Protein AF-A0A2V5MMT1-F1 (afdb_monomer_lite)

Radius of gyration: 30.44 Å; chains: 1; bounding box: 104×68×29 Å

pLDDT: mean 80.23, std 19.88, range [38.94, 98.44]

Foldseek 3Di:
DDDDDDDDDDDDDDDPDDPDDPDPPDPPDPLPPPDPAAWWWQPDDPADIKIWGQHPVQFTAIDPDPNQQPGKGWDADSVQQKIKIARPSDALVLCVLCVVPVVQQWDDDSVRRIIIHNPPDQWDADSNTITGGDDD

Structure (mmCIF, N/CA/C/O backbone):
data_AF-A0A2V5MMT1-F1
#
_entry.id   AF-A0A2V5MMT1-F1
#
loop_
_atom_site.group_PDB
_atom_site.id
_atom_site.type_symbol
_atom_site.label_atom_id
_atom_site.label_alt_id
_atom_site.label_comp_id
_atom_site.label_asym_id
_atom_site.label_entity_id
_atom_site.label_seq_id
_atom_site.pdbx_PDB_ins_code
_atom_site.Cartn_x
_atom_site.Cartn_y
_atom_site.Cartn_z
_atom_site.occupancy
_atom_site.B_iso_or_equiv
_atom_site.auth_seq_id
_atom_site.auth_comp_id
_atom_site.auth_asym_id
_atom_site.auth_atom_id
_atom_site.pdbx_PDB_model_num
ATOM 1 N N . MET A 1 1 ? -91.059 -52.643 3.596 1.00 48.03 1 MET A N 1
ATOM 2 C CA . MET A 1 1 ? -89.882 -53.536 3.509 1.00 48.03 1 MET A CA 1
ATOM 3 C C . MET A 1 1 ? -88.964 -53.052 2.404 1.00 48.03 1 MET A C 1
ATOM 5 O O . MET A 1 1 ? -89.385 -53.064 1.256 1.00 48.03 1 MET A O 1
ATOM 9 N N . LYS A 1 2 ? -87.753 -52.622 2.765 1.00 38.94 2 LYS A N 1
ATOM 10 C CA . LYS A 1 2 ? -86.469 -52.980 2.135 1.00 38.94 2 LYS A CA 1
ATOM 11 C C . LYS A 1 2 ? -85.381 -52.127 2.789 1.00 38.94 2 LYS A C 1
ATOM 13 O O . LYS A 1 2 ? -85.177 -50.968 2.458 1.00 38.94 2 LYS A O 1
ATOM 18 N N . THR A 1 3 ? -84.763 -52.736 3.790 1.00 48.88 3 THR A N 1
ATOM 19 C CA . THR A 1 3 ? -83.454 -52.406 4.348 1.00 48.88 3 THR A CA 1
ATOM 20 C C . THR A 1 3 ? -82.421 -52.408 3.227 1.00 48.88 3 THR A C 1
ATOM 22 O O . THR A 1 3 ? -82.464 -53.342 2.437 1.00 48.88 3 THR A O 1
ATOM 25 N N . VAL A 1 4 ? -81.485 -51.454 3.207 1.00 52.47 4 VAL A N 1
ATOM 26 C CA . VAL A 1 4 ? -80.037 -51.737 3.163 1.00 52.47 4 VAL A CA 1
ATOM 27 C C . VAL A 1 4 ? -79.304 -50.525 3.745 1.00 52.47 4 VAL A C 1
ATOM 29 O O . VAL A 1 4 ? -79.291 -49.442 3.168 1.00 52.47 4 VAL A O 1
ATOM 32 N N . THR A 1 5 ? -78.682 -50.748 4.897 1.00 49.41 5 THR A N 1
ATOM 33 C CA . THR A 1 5 ? -77.599 -49.938 5.453 1.00 49.41 5 THR A CA 1
ATOM 34 C C . THR A 1 5 ? -76.301 -50.332 4.758 1.00 49.41 5 THR A C 1
ATOM 36 O O . THR A 1 5 ? -75.979 -51.517 4.748 1.00 49.41 5 THR A O 1
ATOM 39 N N . VAL A 1 6 ? -75.517 -49.366 4.273 1.00 56.59 6 VAL A N 1
ATOM 40 C CA . VAL A 1 6 ? -74.059 -49.515 4.143 1.00 56.59 6 VAL A CA 1
ATOM 41 C C . VAL A 1 6 ? -73.409 -48.194 4.545 1.00 56.59 6 VAL A C 1
ATOM 43 O O . VAL A 1 6 ? -73.559 -47.176 3.877 1.00 56.59 6 VAL A O 1
ATOM 46 N N . VAL A 1 7 ? -72.700 -48.233 5.670 1.00 48.03 7 VAL A N 1
ATOM 47 C CA . VAL A 1 7 ? -71.728 -47.224 6.090 1.00 48.03 7 VAL A CA 1
ATOM 48 C C . VAL A 1 7 ? -70.389 -47.618 5.477 1.00 48.03 7 VAL A C 1
ATOM 50 O O . VAL A 1 7 ? -69.945 -48.746 5.680 1.00 48.03 7 VAL A O 1
ATOM 53 N N . LEU A 1 8 ? -69.716 -46.694 4.790 1.00 46.06 8 LEU A N 1
ATOM 54 C CA . LEU A 1 8 ? -68.266 -46.771 4.631 1.00 46.06 8 LEU A CA 1
ATOM 55 C C . LEU A 1 8 ? -67.651 -45.372 4.737 1.00 46.06 8 LEU A C 1
ATOM 57 O O . LEU A 1 8 ? -67.904 -44.480 3.933 1.00 46.06 8 LEU A O 1
ATOM 61 N N . ILE A 1 9 ? -66.868 -45.218 5.798 1.00 55.75 9 ILE A N 1
ATOM 62 C CA . ILE A 1 9 ? -66.048 -44.066 6.161 1.00 55.75 9 ILE A CA 1
ATOM 63 C C . ILE A 1 9 ? -64.760 -44.123 5.342 1.00 55.75 9 ILE A C 1
ATOM 65 O O . ILE A 1 9 ? -64.104 -45.160 5.355 1.00 55.75 9 ILE A O 1
ATOM 69 N N . LEU A 1 10 ? -64.335 -43.006 4.745 1.00 49.75 10 LEU A N 1
ATOM 70 C CA . LEU A 1 10 ? -62.921 -42.751 4.452 1.00 49.75 10 LEU A CA 1
ATOM 71 C C . LEU A 1 10 ? -62.604 -41.267 4.683 1.00 49.75 10 LEU A C 1
ATOM 73 O O . LEU A 1 10 ? -63.006 -40.386 3.929 1.00 49.75 10 LEU A O 1
ATOM 77 N N . PHE A 1 11 ? -61.879 -41.024 5.774 1.00 46.50 11 PHE A N 1
ATOM 78 C CA . PHE A 1 11 ? -61.204 -39.772 6.089 1.00 46.50 11 PHE A CA 1
ATOM 79 C C . PHE A 1 11 ? -59.989 -39.610 5.176 1.00 46.50 11 PHE A C 1
ATOM 81 O O . PHE A 1 11 ? -59.091 -40.441 5.228 1.00 46.50 11 PHE A O 1
ATOM 88 N N . PHE A 1 12 ? -59.899 -38.505 4.439 1.00 48.66 12 PHE A N 1
ATOM 89 C CA . PHE A 1 12 ? -58.609 -37.925 4.065 1.00 48.66 12 PHE A CA 1
ATOM 90 C C . PHE A 1 12 ? -58.719 -36.404 4.134 1.00 48.66 12 PHE A C 1
ATOM 92 O O . PHE A 1 12 ? -59.383 -35.762 3.323 1.00 48.66 12 PHE A O 1
ATOM 99 N N . GLY A 1 13 ? -58.099 -35.840 5.170 1.00 48.62 13 GLY A N 1
ATOM 100 C CA . GLY A 1 13 ? -57.984 -34.403 5.356 1.00 48.62 13 GLY A CA 1
ATOM 101 C C . GLY A 1 13 ? -57.074 -33.801 4.293 1.00 48.62 13 GLY A C 1
ATOM 102 O O . GLY A 1 13 ? -55.889 -34.116 4.234 1.00 48.62 13 GLY A O 1
ATOM 103 N N . LEU A 1 14 ? -57.622 -32.900 3.484 1.00 46.03 14 LEU A N 1
ATOM 104 C CA . LEU A 1 14 ? -56.843 -31.961 2.687 1.00 46.03 14 LEU A CA 1
ATOM 105 C C . LEU A 1 14 ? -56.865 -30.618 3.411 1.00 46.03 14 LEU A C 1
ATOM 107 O O . LEU A 1 14 ? -57.775 -29.806 3.265 1.00 46.03 14 LEU A O 1
ATOM 111 N N . VAL A 1 15 ? -55.847 -30.424 4.249 1.00 54.50 15 VAL A N 1
ATOM 112 C CA . VAL A 1 15 ? -55.493 -29.118 4.798 1.00 54.50 15 VAL A CA 1
ATOM 113 C C . VAL A 1 15 ? -55.094 -28.241 3.613 1.00 54.50 15 VAL A C 1
ATOM 115 O O . VAL A 1 15 ? -54.096 -28.504 2.941 1.00 54.50 15 VAL A O 1
ATOM 118 N N . PHE A 1 16 ? -55.893 -27.213 3.333 1.00 43.47 16 PHE A N 1
ATOM 119 C CA . PHE A 1 16 ? -55.531 -26.152 2.401 1.00 43.47 16 PHE A CA 1
ATOM 120 C C . PHE A 1 16 ? -54.327 -25.392 2.973 1.00 43.47 16 PHE A C 1
ATOM 122 O O . PHE A 1 16 ? -54.474 -24.478 3.780 1.00 43.47 16 PHE A O 1
ATOM 129 N N . SER A 1 17 ? -53.118 -25.786 2.569 1.00 40.94 17 SER A N 1
ATOM 130 C CA . SER A 1 17 ? -51.910 -24.992 2.790 1.00 40.94 17 SER A CA 1
ATOM 131 C C . SER A 1 17 ? -52.016 -23.694 1.995 1.00 40.94 17 SER A C 1
ATOM 133 O O . SER A 1 17 ? -51.903 -23.686 0.767 1.00 40.94 17 SER A O 1
ATOM 135 N N . SER A 1 18 ? -52.222 -22.591 2.711 1.00 43.78 18 SER A N 1
ATOM 136 C CA . SER A 1 18 ? -52.092 -21.223 2.219 1.00 43.78 18 SER A CA 1
ATOM 137 C C . SER A 1 18 ? -50.752 -21.042 1.498 1.00 43.78 18 SER A C 1
ATOM 139 O O . SER A 1 18 ? -49.693 -21.014 2.124 1.00 43.78 18 SER A O 1
ATOM 141 N N . LYS A 1 19 ? -50.782 -20.902 0.167 1.00 44.34 19 LYS A N 1
ATOM 142 C CA . LYS A 1 19 ? -49.643 -20.401 -0.611 1.00 44.34 19 LYS A CA 1
ATOM 143 C C . LYS A 1 19 ? -49.488 -18.907 -0.328 1.00 44.34 19 LYS A C 1
ATOM 145 O O . LYS A 1 19 ? -50.034 -18.071 -1.041 1.00 44.34 19 LYS A O 1
ATOM 150 N N . SER A 1 20 ? -48.738 -18.575 0.716 1.00 49.59 20 SER A N 1
ATOM 151 C CA . SER A 1 20 ? -48.145 -17.247 0.856 1.00 49.59 20 SER A CA 1
ATOM 152 C C . SER A 1 20 ? -47.168 -17.032 -0.302 1.00 49.59 20 SER A C 1
ATOM 154 O O . SER A 1 20 ? -46.332 -17.889 -0.590 1.00 49.59 20 SER A O 1
ATOM 156 N N . ALA A 1 21 ? -47.324 -15.909 -1.002 1.00 54.25 21 ALA A N 1
ATOM 157 C CA . ALA A 1 21 ? -46.476 -15.486 -2.110 1.00 54.25 21 ALA A CA 1
ATOM 158 C C . ALA A 1 21 ? -44.979 -15.541 -1.742 1.00 54.25 21 ALA A C 1
ATOM 160 O O . ALA A 1 21 ? -44.630 -15.293 -0.584 1.00 54.25 21 ALA A O 1
ATOM 161 N N . PRO A 1 22 ? -44.071 -15.817 -2.698 1.00 46.16 22 PRO A N 1
ATOM 162 C CA . PRO A 1 22 ? -42.648 -15.740 -2.426 1.00 46.16 22 PRO A CA 1
ATOM 163 C C . PRO A 1 22 ? -42.283 -14.274 -2.185 1.00 46.16 22 PRO A C 1
ATOM 165 O O . PRO A 1 22 ? -42.264 -13.455 -3.107 1.00 46.16 22 PRO A O 1
ATOM 168 N N . GLY A 1 23 ? -42.017 -13.948 -0.920 1.00 43.69 23 GLY A N 1
ATOM 169 C CA . GLY A 1 23 ? -41.368 -12.709 -0.531 1.00 43.69 23 GLY A CA 1
ATOM 170 C C . GLY A 1 23 ? -40.080 -12.569 -1.332 1.00 43.69 23 GLY A C 1
ATOM 171 O O . GLY A 1 23 ? -39.206 -13.435 -1.302 1.00 43.69 23 GLY A O 1
ATOM 172 N N . ARG A 1 24 ? -39.997 -11.492 -2.107 1.00 43.97 24 ARG A N 1
ATOM 173 C CA . ARG A 1 24 ? -38.832 -11.131 -2.909 1.00 43.97 24 ARG A CA 1
ATOM 174 C C . ARG A 1 24 ? -37.764 -10.555 -1.976 1.00 43.97 24 ARG A C 1
ATOM 176 O O . ARG A 1 24 ? -37.452 -9.372 -2.031 1.00 43.97 24 ARG A O 1
ATOM 183 N N . ASP A 1 25 ? -37.222 -11.392 -1.100 1.00 52.88 25 ASP A N 1
ATOM 184 C CA . ASP A 1 25 ? -36.047 -11.064 -0.301 1.00 52.88 25 ASP A CA 1
ATOM 185 C C . ASP A 1 25 ? -34.796 -11.276 -1.152 1.00 52.88 25 ASP A C 1
ATOM 187 O O . ASP A 1 25 ? -34.212 -12.356 -1.197 1.00 52.88 25 ASP A O 1
ATOM 191 N N . SER A 1 26 ? -34.368 -10.228 -1.849 1.00 47.19 26 SER A N 1
ATOM 192 C CA . SER A 1 26 ? -32.959 -10.089 -2.218 1.00 47.19 26 SER A CA 1
ATOM 193 C C . SER A 1 26 ? -32.637 -8.631 -2.513 1.00 47.19 26 SER A C 1
ATOM 195 O O . SER A 1 26 ? -32.457 -8.219 -3.654 1.00 47.19 26 SER A O 1
ATOM 197 N N . ASN A 1 27 ? -32.588 -7.831 -1.453 1.00 47.41 27 ASN A N 1
ATOM 198 C CA . ASN A 1 27 ? -31.863 -6.563 -1.467 1.00 47.41 27 ASN A CA 1
ATOM 199 C C . ASN A 1 27 ? -30.950 -6.461 -0.237 1.00 47.41 27 ASN A C 1
ATOM 201 O O . ASN A 1 27 ? -30.812 -5.412 0.388 1.00 47.41 27 ASN A O 1
ATOM 205 N N . ARG A 1 28 ? -30.289 -7.573 0.124 1.00 49.12 28 ARG A N 1
ATOM 206 C CA . ARG A 1 28 ? -29.050 -7.459 0.898 1.00 49.12 28 ARG A CA 1
ATOM 207 C C . ARG A 1 28 ? -27.991 -6.913 -0.059 1.00 49.12 28 ARG A C 1
ATOM 209 O O . ARG A 1 28 ? -27.760 -7.560 -1.082 1.00 49.12 28 ARG A O 1
ATOM 216 N N . PRO A 1 29 ? -27.326 -5.784 0.248 1.00 45.59 29 PRO A N 1
ATOM 217 C CA . PRO A 1 29 ? -26.159 -5.380 -0.519 1.00 45.59 29 PRO A CA 1
ATOM 218 C C . PRO A 1 29 ? -25.199 -6.566 -0.505 1.00 45.59 29 PRO A C 1
ATOM 220 O O . PRO A 1 29 ? -24.889 -7.094 0.570 1.00 45.59 29 PRO A O 1
ATOM 223 N N . SER A 1 30 ? -24.790 -7.046 -1.685 1.00 45.22 30 SER A N 1
ATOM 224 C CA . SER A 1 30 ? -23.774 -8.090 -1.759 1.00 45.22 30 SER A CA 1
ATOM 225 C C . SER A 1 30 ? -22.590 -7.569 -0.956 1.00 45.22 30 SER A C 1
ATOM 227 O O . SER A 1 30 ? -22.017 -6.541 -1.326 1.00 45.22 30 SER A O 1
ATOM 229 N N . LYS A 1 31 ? -22.281 -8.201 0.183 1.00 47.06 31 LYS A N 1
ATOM 230 C CA . LYS A 1 31 ? -21.088 -7.879 0.964 1.00 47.06 31 LYS A CA 1
ATOM 231 C C . LYS A 1 31 ? -19.923 -7.998 -0.004 1.00 47.06 31 LYS A C 1
ATOM 233 O O . LYS A 1 31 ? -19.529 -9.106 -0.353 1.00 47.06 31 LYS A O 1
ATOM 238 N N . SER A 1 32 ? -19.433 -6.860 -0.476 1.00 49.34 32 SER A N 1
ATOM 239 C CA . SER A 1 32 ? -18.236 -6.774 -1.288 1.00 49.34 32 SER A CA 1
ATOM 240 C C . SER A 1 32 ? -17.113 -7.382 -0.455 1.00 49.34 32 SER A C 1
ATOM 242 O O . SER A 1 32 ? -16.613 -6.767 0.486 1.00 49.34 32 SER A O 1
ATOM 244 N N . SER A 1 33 ? -16.783 -8.648 -0.710 1.00 57.78 33 SER A N 1
ATOM 245 C CA . SER A 1 33 ? -15.720 -9.356 -0.007 1.00 57.78 33 SER A CA 1
ATOM 246 C C . SER A 1 33 ? -14.388 -8.933 -0.620 1.00 57.78 33 SER A C 1
ATOM 248 O O . SER A 1 33 ? -13.698 -9.732 -1.261 1.00 57.78 33 SER A O 1
ATOM 250 N N . VAL A 1 34 ? -14.049 -7.647 -0.495 1.00 68.56 34 VAL A N 1
ATOM 251 C CA . VAL A 1 34 ? -12.726 -7.145 -0.864 1.00 68.56 34 VAL A CA 1
ATOM 252 C C . VAL A 1 34 ? -11.729 -7.825 0.060 1.00 68.56 34 VAL A C 1
ATOM 254 O O . VAL A 1 34 ? -11.564 -7.482 1.227 1.00 68.56 34 VAL A O 1
ATOM 257 N N . SER A 1 35 ? -11.088 -8.862 -0.463 1.00 83.69 35 SER A N 1
ATOM 258 C CA . SER A 1 35 ? -9.962 -9.500 0.193 1.00 83.69 35 SER A CA 1
ATOM 259 C C . SER A 1 35 ? -8.728 -8.666 -0.136 1.00 83.69 35 SER A C 1
ATOM 261 O O . SER A 1 35 ? -8.336 -8.585 -1.298 1.00 83.69 35 SER A O 1
ATOM 263 N N . VAL A 1 36 ? -8.114 -8.040 0.865 1.00 89.94 36 VAL A N 1
ATOM 264 C CA . VAL A 1 36 ? -6.840 -7.320 0.698 1.00 89.94 36 VAL A CA 1
ATOM 265 C C . VAL A 1 36 ? -5.636 -8.265 0.636 1.00 89.94 36 VAL A C 1
ATOM 267 O O . VAL A 1 36 ? -4.813 -8.080 -0.266 1.00 89.94 36 VAL A O 1
ATOM 270 N N . PRO A 1 37 ? -5.522 -9.293 1.509 1.00 93.81 37 PRO A N 1
ATOM 271 C CA . PRO A 1 37 ? -4.356 -10.166 1.508 1.00 93.81 37 PRO A CA 1
ATOM 272 C C . PRO A 1 37 ? -4.095 -10.819 0.150 1.00 93.81 37 PRO A C 1
ATOM 274 O O . PRO A 1 37 ? -5.029 -11.213 -0.563 1.00 93.81 37 PRO A O 1
ATOM 277 N N . GLY A 1 38 ? -2.813 -10.958 -0.176 1.00 93.88 38 GLY A N 1
ATOM 278 C CA . GLY A 1 38 ? -2.338 -11.536 -1.428 1.00 93.88 38 GLY A CA 1
ATOM 279 C C . GLY A 1 38 ? -1.318 -10.658 -2.146 1.00 93.88 38 GLY A C 1
ATOM 280 O O . GLY A 1 38 ? -0.793 -9.688 -1.595 1.00 93.88 38 GLY A O 1
ATOM 281 N N . ILE A 1 39 ? -1.029 -11.041 -3.387 1.00 95.19 39 ILE A N 1
ATOM 282 C CA . ILE A 1 39 ? -0.087 -10.349 -4.263 1.00 95.19 39 ILE A CA 1
ATOM 283 C C . ILE A 1 39 ? -0.871 -9.374 -5.136 1.00 95.19 39 ILE A C 1
ATOM 285 O O . ILE A 1 39 ? -1.813 -9.758 -5.830 1.00 95.19 39 ILE A O 1
ATOM 289 N N . TRP A 1 40 ? -0.464 -8.114 -5.096 1.00 94.94 40 TRP A N 1
ATOM 290 C CA . TRP A 1 40 ? -0.918 -7.073 -6.001 1.00 94.94 40 TRP A CA 1
ATOM 291 C C . TRP A 1 40 ? 0.235 -6.755 -6.934 1.00 94.94 40 TRP A C 1
ATOM 293 O O . TRP A 1 40 ? 1.340 -6.483 -6.463 1.00 94.94 40 TRP A O 1
ATOM 303 N N . ARG A 1 41 ? 0.010 -6.851 -8.242 1.00 95.88 41 ARG A N 1
ATOM 304 C CA . ARG A 1 41 ? 1.077 -6.810 -9.242 1.00 95.88 41 ARG A CA 1
ATOM 305 C C . ARG A 1 41 ? 0.847 -5.671 -10.222 1.00 95.88 41 ARG A C 1
ATOM 307 O O . ARG A 1 41 ? -0.232 -5.550 -10.799 1.00 95.88 41 ARG A O 1
ATOM 314 N N . TYR A 1 42 ? 1.889 -4.883 -10.437 1.00 96.12 42 TYR A N 1
ATOM 315 C CA . TYR A 1 42 ? 2.048 -4.091 -11.645 1.00 96.12 42 TYR A CA 1
ATOM 316 C C . TYR A 1 42 ? 2.674 -5.004 -12.704 1.00 96.12 42 TYR A C 1
ATOM 318 O O . TYR A 1 42 ? 3.741 -5.581 -12.477 1.00 96.12 42 TYR A O 1
ATOM 326 N N . LYS A 1 43 ? 1.980 -5.204 -13.830 1.00 93.94 43 LYS A N 1
ATOM 327 C CA . LYS A 1 43 ? 2.371 -6.188 -14.858 1.00 93.94 43 LYS A CA 1
ATOM 328 C C . LYS A 1 43 ? 3.640 -5.806 -15.631 1.00 93.94 43 LYS A C 1
ATOM 330 O O . LYS A 1 43 ? 4.163 -6.655 -16.344 1.00 93.94 43 LYS A O 1
ATOM 335 N N . GLY A 1 44 ? 4.142 -4.586 -15.454 1.00 89.88 44 GLY A N 1
ATOM 336 C CA . GLY A 1 44 ? 5.212 -4.016 -16.263 1.00 89.88 44 GLY A CA 1
ATOM 337 C C . GLY A 1 44 ? 4.670 -3.119 -17.378 1.00 89.88 44 GLY A C 1
ATOM 338 O O . GLY A 1 44 ? 3.457 -3.030 -17.580 1.00 89.88 44 GLY A O 1
ATOM 339 N N . GLY A 1 45 ? 5.580 -2.448 -18.073 1.00 91.38 45 GLY A N 1
ATOM 340 C CA . GLY A 1 45 ? 5.291 -1.481 -19.130 1.00 91.38 45 GLY A CA 1
ATOM 341 C C . GLY A 1 45 ? 6.437 -0.484 -19.185 1.00 91.38 45 GLY A C 1
ATOM 342 O O . GLY A 1 45 ? 7.521 -0.826 -19.647 1.00 91.38 45 GLY A O 1
ATOM 343 N N . ASP A 1 46 ? 6.213 0.695 -18.614 1.00 88.81 46 ASP A N 1
ATOM 344 C CA . ASP A 1 46 ? 7.239 1.732 -18.448 1.00 88.81 46 ASP A CA 1
ATOM 345 C C . ASP A 1 46 ? 8.333 1.322 -17.451 1.00 88.81 46 ASP A C 1
ATOM 347 O O . ASP A 1 46 ? 9.472 1.764 -17.544 1.00 88.81 46 ASP A O 1
ATOM 351 N N . GLU A 1 47 ? 7.988 0.448 -16.505 1.00 93.19 47 GLU A N 1
ATOM 352 C CA . GLU A 1 47 ? 8.914 -0.141 -15.542 1.00 93.19 47 GLU A CA 1
ATOM 353 C C . GLU A 1 47 ? 8.858 -1.668 -15.583 1.00 93.19 47 GLU A C 1
ATOM 355 O O . GLU A 1 47 ? 7.914 -2.282 -16.100 1.00 93.19 47 GLU A O 1
ATOM 360 N N . LYS A 1 48 ? 9.861 -2.304 -14.971 1.00 95.31 48 LYS A N 1
ATOM 361 C CA . LYS A 1 48 ? 9.838 -3.754 -14.744 1.00 95.31 48 LYS A CA 1
ATOM 362 C C . LYS A 1 48 ? 8.652 -4.154 -13.844 1.00 95.31 48 LYS A C 1
ATOM 364 O O . LYS A 1 48 ? 8.173 -3.335 -13.058 1.00 95.31 48 LYS A O 1
ATOM 369 N N . PRO A 1 49 ? 8.169 -5.408 -13.912 1.00 96.56 49 PRO A N 1
ATOM 370 C CA . PRO A 1 49 ? 7.089 -5.867 -13.044 1.00 96.56 49 PRO A CA 1
ATOM 371 C C . PRO A 1 49 ? 7.415 -5.680 -11.556 1.00 96.56 49 PRO A C 1
ATOM 373 O O . PRO A 1 49 ? 8.508 -6.019 -11.099 1.00 96.56 49 PRO A O 1
ATOM 376 N N . MET A 1 50 ? 6.436 -5.185 -10.798 1.00 97.75 50 MET A N 1
ATOM 377 C CA . MET A 1 50 ? 6.556 -4.889 -9.366 1.00 97.75 50 MET A CA 1
ATOM 378 C C . MET A 1 50 ? 5.402 -5.513 -8.586 1.00 97.75 50 MET A C 1
ATOM 380 O O . MET A 1 50 ? 4.305 -5.715 -9.113 1.00 97.75 50 MET A O 1
ATOM 384 N N . GLU A 1 51 ? 5.624 -5.782 -7.303 1.00 97.38 51 GLU A N 1
ATOM 385 C CA . GLU A 1 51 ? 4.630 -6.369 -6.411 1.00 97.38 51 GLU A CA 1
ATOM 386 C C . GLU A 1 51 ? 4.512 -5.618 -5.087 1.00 97.38 51 GLU A C 1
ATOM 388 O O . GLU A 1 51 ? 5.512 -5.232 -4.479 1.00 97.38 51 GLU A O 1
ATOM 393 N N . ILE A 1 52 ? 3.280 -5.548 -4.586 1.00 97.44 52 ILE A N 1
ATOM 394 C CA . ILE A 1 52 ? 2.969 -5.280 -3.184 1.00 97.44 52 ILE A CA 1
ATOM 395 C C . ILE A 1 52 ? 2.294 -6.530 -2.626 1.00 97.44 52 ILE A C 1
ATOM 397 O O . ILE A 1 52 ? 1.234 -6.954 -3.092 1.00 97.44 52 ILE A O 1
ATOM 401 N N . ARG A 1 53 ? 2.912 -7.150 -1.623 1.00 97.19 53 ARG A N 1
ATOM 402 C CA . ARG A 1 53 ? 2.360 -8.320 -0.934 1.00 97.19 53 ARG A CA 1
ATOM 403 C C . ARG A 1 53 ? 1.760 -7.882 0.388 1.00 97.19 53 ARG A C 1
ATOM 405 O O . ARG A 1 53 ? 2.501 -7.507 1.295 1.00 97.19 53 ARG A O 1
ATOM 412 N N . PHE A 1 54 ? 0.440 -7.960 0.505 1.00 96.31 54 PHE A N 1
ATOM 413 C CA . PHE A 1 54 ? -0.258 -7.752 1.770 1.00 96.31 54 PHE A CA 1
ATOM 414 C C . PHE A 1 54 ? -0.382 -9.095 2.483 1.00 96.31 54 PHE A C 1
ATOM 416 O O . PHE A 1 54 ? -1.131 -9.978 2.056 1.00 96.31 54 PHE A O 1
ATOM 423 N N . LEU A 1 55 ? 0.403 -9.269 3.541 1.00 96.38 55 LEU A N 1
ATOM 424 C CA . LEU A 1 55 ? 0.443 -10.496 4.329 1.00 96.38 55 LEU A CA 1
ATOM 425 C C . LEU A 1 55 ? -0.655 -10.485 5.405 1.00 96.38 55 LEU A C 1
ATOM 427 O O . LEU A 1 55 ? -0.992 -9.408 5.896 1.00 96.38 55 LEU A O 1
ATOM 431 N N . PRO A 1 56 ? -1.201 -11.649 5.811 1.00 94.12 56 PRO A N 1
ATOM 432 C CA . PRO A 1 56 ? -2.248 -11.722 6.837 1.00 94.12 56 PRO A CA 1
ATOM 433 C C . PRO A 1 56 ? -1.869 -11.113 8.197 1.00 94.12 56 PRO A C 1
ATOM 435 O O . PRO A 1 56 ? -2.752 -10.716 8.946 1.00 94.12 56 PRO A O 1
ATOM 438 N N . ASP A 1 57 ? -0.575 -10.996 8.505 1.00 95.69 57 ASP A N 1
ATOM 439 C CA . ASP A 1 57 ? -0.035 -10.429 9.748 1.00 95.69 57 ASP A CA 1
ATOM 440 C C . ASP A 1 57 ? 0.158 -8.898 9.698 1.00 95.69 57 ASP A C 1
ATOM 442 O O . ASP A 1 57 ? 1.000 -8.343 10.405 1.00 95.69 57 ASP A O 1
ATOM 446 N N . HIS A 1 58 ? -0.600 -8.203 8.843 1.00 96.44 58 HIS A N 1
ATOM 447 C CA . HIS A 1 58 ? -0.551 -6.746 8.656 1.00 96.44 58 HIS A CA 1
ATOM 448 C C . HIS A 1 58 ? 0.775 -6.193 8.110 1.00 96.44 58 HIS A C 1
ATOM 450 O O . HIS A 1 58 ? 0.989 -4.976 8.111 1.00 96.44 58 HIS A O 1
ATOM 456 N N . LYS A 1 59 ? 1.668 -7.041 7.587 1.00 98.12 59 LYS A N 1
ATOM 457 C CA . LYS A 1 59 ? 2.878 -6.597 6.878 1.00 98.12 59 LYS A CA 1
ATOM 458 C C . LYS A 1 59 ? 2.601 -6.376 5.396 1.00 98.12 59 LYS A C 1
ATOM 460 O O . LYS A 1 59 ? 1.917 -7.169 4.752 1.00 98.12 59 LYS A O 1
ATOM 465 N N . ALA A 1 60 ? 3.155 -5.297 4.855 1.00 98.00 60 ALA A N 1
ATOM 466 C CA . ALA A 1 60 ? 3.196 -5.029 3.425 1.00 98.00 60 ALA A CA 1
ATOM 467 C C . ALA A 1 60 ? 4.648 -5.137 2.944 1.00 98.00 60 ALA A C 1
ATOM 469 O O . ALA A 1 60 ? 5.544 -4.527 3.534 1.00 98.00 60 ALA A O 1
ATOM 470 N N . VAL A 1 61 ? 4.879 -5.936 1.901 1.00 98.19 61 VAL A N 1
ATOM 471 C CA . VAL A 1 61 ? 6.216 -6.185 1.347 1.00 98.19 61 VAL A CA 1
ATOM 472 C C . VAL A 1 61 ? 6.252 -5.795 -0.122 1.00 98.19 61 VAL A C 1
ATOM 474 O O . VAL A 1 61 ? 5.532 -6.377 -0.933 1.00 98.19 61 VAL A O 1
ATOM 477 N N . PHE A 1 62 ? 7.122 -4.850 -0.458 1.00 98.12 62 PHE A N 1
ATOM 478 C CA . PHE A 1 62 ? 7.440 -4.476 -1.834 1.00 98.12 62 PHE A CA 1
ATOM 479 C C . PHE A 1 62 ? 8.491 -5.430 -2.421 1.00 98.12 62 PHE A C 1
ATOM 481 O O . PHE A 1 62 ? 9.434 -5.795 -1.707 1.00 98.12 62 PHE A O 1
ATOM 488 N N . LYS A 1 63 ? 8.324 -5.847 -3.685 1.00 97.56 63 LYS A N 1
ATOM 489 C CA . LYS A 1 63 ? 9.284 -6.667 -4.452 1.00 97.56 63 LYS A CA 1
ATOM 490 C C . LYS A 1 63 ? 9.333 -6.256 -5.924 1.00 97.56 63 LYS A C 1
ATOM 492 O O . LYS A 1 63 ? 8.310 -5.890 -6.493 1.00 97.56 63 LYS A O 1
ATOM 497 N N . GLY A 1 64 ? 10.494 -6.412 -6.555 1.00 95.62 64 GLY A N 1
ATOM 498 C CA . GLY A 1 64 ? 10.730 -6.005 -7.943 1.00 95.62 64 GLY A CA 1
ATOM 499 C C . GLY A 1 64 ? 10.851 -4.488 -8.109 1.00 95.62 64 GLY A C 1
ATOM 500 O O . GLY A 1 64 ? 10.921 -4.004 -9.229 1.00 95.62 64 GLY A O 1
ATOM 501 N N . GLY A 1 65 ? 10.885 -3.742 -7.010 1.00 93.81 65 GLY A N 1
ATOM 502 C CA . GLY A 1 65 ? 10.790 -2.292 -6.954 1.00 93.81 65 GLY A CA 1
ATOM 503 C C . GLY A 1 65 ? 10.357 -1.846 -5.562 1.00 93.81 65 GLY A C 1
ATOM 504 O O . GLY A 1 65 ? 9.598 -2.534 -4.878 1.00 93.81 65 GLY A O 1
ATOM 505 N N . TYR A 1 66 ? 10.843 -0.679 -5.139 1.00 95.81 66 TYR A N 1
ATOM 506 C CA . TYR A 1 66 ? 10.486 -0.053 -3.863 1.00 95.81 66 TYR A CA 1
ATOM 507 C C . TYR A 1 66 ? 10.826 -0.854 -2.592 1.00 95.81 66 TYR A C 1
ATOM 509 O O . TYR A 1 66 ? 10.337 -0.528 -1.509 1.00 95.81 66 TYR A O 1
ATOM 517 N N . GLU A 1 67 ? 11.720 -1.845 -2.661 1.00 97.56 67 GLU A N 1
ATOM 518 C CA . GLU A 1 67 ? 12.133 -2.662 -1.508 1.00 97.56 67 GLU A CA 1
ATOM 519 C C . GLU A 1 67 ? 12.720 -1.825 -0.369 1.00 97.56 67 GLU A C 1
ATOM 521 O O . GLU A 1 67 ? 12.608 -2.184 0.803 1.00 97.56 67 GLU A O 1
ATOM 526 N N . PHE A 1 68 ? 13.315 -0.680 -0.701 1.00 96.00 68 PHE A N 1
ATOM 527 C CA . PHE A 1 68 ? 13.851 0.269 0.266 1.00 96.00 68 PHE A CA 1
ATOM 528 C C . PHE A 1 68 ? 12.783 0.837 1.217 1.00 96.00 68 PHE A C 1
ATOM 530 O O . PHE A 1 68 ? 13.135 1.341 2.284 1.00 96.00 68 PHE A O 1
ATOM 537 N N . TYR A 1 69 ? 11.491 0.727 0.883 1.00 96.69 69 TYR A N 1
ATOM 538 C CA . TYR A 1 69 ? 10.382 1.087 1.768 1.00 96.69 69 TYR A CA 1
ATOM 539 C C . TYR A 1 69 ? 9.964 -0.014 2.746 1.00 96.69 69 TYR A C 1
ATOM 541 O O . TYR A 1 69 ? 9.199 0.262 3.673 1.00 96.69 69 TYR A O 1
ATOM 549 N N . ASN A 1 70 ? 10.494 -1.230 2.609 1.00 96.81 70 ASN A N 1
ATOM 550 C CA . ASN A 1 70 ? 10.277 -2.288 3.590 1.00 96.81 70 ASN A CA 1
ATOM 551 C C . ASN A 1 70 ? 11.009 -1.954 4.908 1.00 96.81 70 ASN A C 1
ATOM 553 O O . ASN A 1 70 ? 12.169 -1.538 4.862 1.00 96.81 70 ASN A O 1
ATOM 557 N N . PRO A 1 71 ? 10.410 -2.170 6.093 1.00 96.50 71 PRO A N 1
ATOM 558 C CA . PRO A 1 71 ? 9.092 -2.761 6.302 1.00 96.50 71 PRO A CA 1
ATOM 559 C C . PRO A 1 71 ? 7.964 -1.729 6.177 1.00 96.50 71 PRO A C 1
ATOM 561 O O . PRO A 1 71 ? 8.029 -0.657 6.778 1.00 96.50 71 PRO A O 1
ATOM 564 N N . ALA A 1 72 ? 6.895 -2.101 5.475 1.00 98.12 72 ALA A N 1
ATOM 565 C CA . ALA A 1 72 ? 5.628 -1.380 5.481 1.00 98.12 72 ALA A CA 1
ATOM 566 C C . ALA A 1 72 ? 4.548 -2.204 6.195 1.00 98.12 72 ALA A C 1
ATOM 568 O O . ALA A 1 72 ? 4.691 -3.412 6.414 1.00 98.12 72 ALA A O 1
ATOM 569 N N . LYS A 1 73 ? 3.466 -1.541 6.599 1.00 98.44 73 LYS A 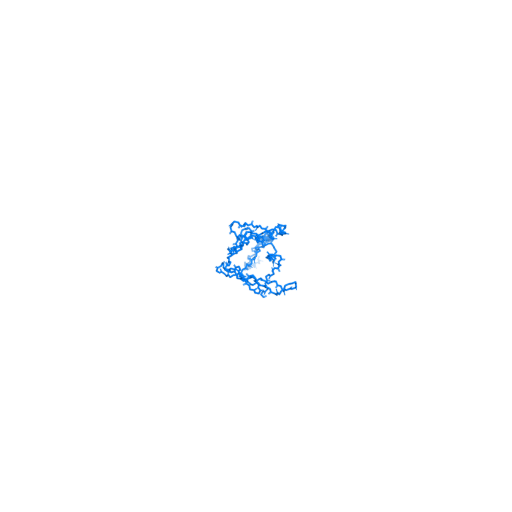N 1
ATOM 570 C CA . LYS A 1 73 ? 2.336 -2.171 7.294 1.00 98.44 73 LYS A CA 1
ATOM 571 C C . LYS A 1 73 ? 1.029 -1.800 6.625 1.00 98.44 73 LYS A C 1
ATOM 573 O O . LYS A 1 73 ? 0.939 -0.735 6.019 1.00 98.44 73 LYS A O 1
ATOM 578 N N . TRP A 1 74 ? 0.016 -2.639 6.773 1.00 97.81 74 TRP A N 1
ATOM 579 C CA . TRP A 1 74 ? -1.311 -2.353 6.250 1.00 97.81 74 TRP A CA 1
ATOM 580 C C . TRP A 1 74 ? -2.417 -2.711 7.237 1.00 97.81 74 TRP A C 1
ATOM 582 O O . TRP A 1 74 ? -2.290 -3.624 8.052 1.00 97.81 74 TRP A O 1
ATOM 592 N N . TYR A 1 75 ? -3.528 -1.997 7.123 1.00 96.50 75 TYR A N 1
ATOM 593 C CA . TYR A 1 75 ? -4.757 -2.273 7.847 1.00 96.50 75 TYR A CA 1
ATOM 594 C C . TYR A 1 75 ? -5.952 -2.000 6.938 1.00 96.50 75 TYR A C 1
ATOM 596 O O . TYR A 1 75 ? -5.918 -1.055 6.152 1.00 96.50 75 TYR A O 1
ATOM 604 N N . PHE A 1 76 ? -6.995 -2.819 7.034 1.00 93.81 76 PHE A N 1
ATOM 605 C CA . PHE A 1 76 ? -8.217 -2.643 6.257 1.00 93.81 76 PHE A CA 1
ATOM 606 C C . PHE A 1 76 ? -9.401 -2.464 7.193 1.00 93.81 76 PHE A C 1
ATOM 608 O O . PHE A 1 76 ? -9.595 -3.277 8.095 1.00 93.81 76 PHE A O 1
ATOM 615 N N . THR A 1 77 ? -10.191 -1.425 6.946 1.00 92.81 77 THR A N 1
ATOM 616 C CA . THR A 1 77 ? -11.425 -1.127 7.671 1.00 92.81 77 THR A CA 1
ATOM 617 C C . THR A 1 77 ? -12.613 -1.553 6.806 1.00 92.81 77 THR A C 1
ATOM 619 O O . THR A 1 77 ? -12.966 -0.836 5.868 1.00 92.81 77 THR A O 1
ATOM 622 N N . PRO A 1 78 ? -13.277 -2.691 7.095 1.00 88.69 78 PRO A N 1
ATOM 623 C CA . PRO A 1 78 ? -14.342 -3.203 6.232 1.00 88.69 78 PRO A CA 1
ATOM 624 C C . PRO A 1 78 ? -15.562 -2.284 6.152 1.00 88.69 78 PRO A C 1
ATOM 626 O O . PRO A 1 78 ? -16.207 -2.225 5.112 1.00 88.69 78 PRO A O 1
ATOM 629 N N . ALA A 1 79 ? -15.863 -1.557 7.234 1.00 89.31 79 ALA A N 1
ATOM 630 C CA . ALA A 1 79 ? -17.012 -0.655 7.303 1.00 89.31 79 ALA A CA 1
ATOM 631 C C . ALA A 1 79 ? -16.939 0.484 6.273 1.00 89.31 79 ALA A C 1
ATOM 633 O O . ALA A 1 79 ? -17.968 0.896 5.750 1.00 89.31 79 ALA A O 1
ATOM 634 N N . THR A 1 80 ? -15.729 0.964 5.968 1.00 88.00 80 THR A N 1
ATOM 635 C CA . THR A 1 80 ? -15.487 2.063 5.019 1.00 88.00 80 THR A CA 1
ATOM 636 C C . THR A 1 80 ? -14.816 1.601 3.725 1.00 88.00 80 THR A C 1
ATOM 638 O O . THR A 1 80 ? -14.570 2.416 2.843 1.00 88.00 80 THR A O 1
ATOM 641 N N . ALA A 1 81 ? -14.511 0.304 3.601 1.00 89.06 81 ALA A N 1
ATOM 642 C CA . ALA A 1 81 ? -13.676 -0.259 2.540 1.00 89.06 81 ALA A CA 1
ATOM 643 C C . ALA A 1 81 ? -12.311 0.449 2.383 1.00 89.06 81 ALA A C 1
ATOM 645 O O . ALA A 1 81 ? -11.730 0.463 1.296 1.00 89.06 81 ALA A O 1
ATOM 646 N N . GLU A 1 82 ? -11.777 1.025 3.462 1.00 92.44 82 GLU A N 1
ATOM 647 C CA . GLU A 1 82 ? -10.512 1.758 3.431 1.00 92.44 82 GLU A CA 1
ATOM 648 C C . GLU A 1 82 ? -9.325 0.839 3.742 1.00 92.44 82 GLU A C 1
ATOM 650 O O . GLU A 1 82 ? -9.262 0.197 4.792 1.00 92.44 82 GLU A O 1
ATOM 655 N N . LEU A 1 83 ? -8.344 0.811 2.841 1.00 94.12 83 LEU A N 1
ATOM 656 C CA . LEU A 1 83 ? -7.025 0.224 3.048 1.00 94.12 83 LEU A CA 1
ATOM 657 C C . LEU A 1 83 ? -6.034 1.322 3.435 1.00 94.12 83 LEU A C 1
ATOM 659 O O . LEU A 1 83 ? -5.669 2.153 2.607 1.00 94.12 83 LEU A O 1
ATOM 663 N N . LYS A 1 84 ? -5.542 1.289 4.672 1.00 96.19 84 LYS A N 1
ATOM 664 C CA . LYS A 1 84 ? -4.448 2.139 5.154 1.00 96.19 84 LYS A CA 1
ATOM 665 C C . LYS A 1 84 ? -3.11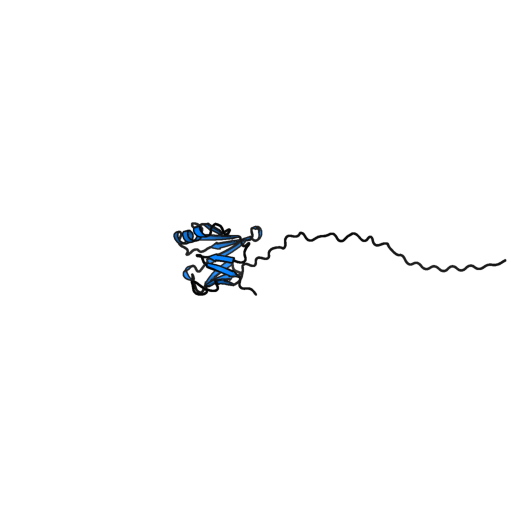7 1.410 4.981 1.00 96.19 84 LYS A C 1
ATOM 667 O O . LYS A 1 84 ? -2.894 0.379 5.609 1.00 96.19 84 LYS A O 1
ATOM 672 N N . LEU A 1 85 ? -2.222 1.963 4.171 1.00 97.38 85 LEU A N 1
ATOM 673 C CA . LEU A 1 85 ? -0.832 1.543 4.001 1.00 97.38 85 LEU A CA 1
ATOM 674 C C . LEU A 1 85 ? 0.090 2.529 4.732 1.00 97.38 85 LEU A C 1
ATOM 676 O O . LEU A 1 85 ? 0.105 3.720 4.429 1.00 97.38 85 LEU A O 1
ATOM 680 N N . THR A 1 86 ? 0.886 2.032 5.672 1.00 98.19 86 THR A N 1
ATOM 681 C CA . THR A 1 86 ? 1.899 2.801 6.405 1.00 98.19 86 THR A CA 1
ATOM 682 C C . THR A 1 86 ? 3.281 2.478 5.852 1.00 98.19 86 THR A C 1
ATOM 684 O O . THR A 1 86 ? 3.690 1.314 5.859 1.00 98.19 86 THR A O 1
ATOM 687 N N . VAL A 1 87 ? 4.022 3.503 5.425 1.00 97.62 87 VAL A N 1
ATOM 688 C CA . VAL A 1 87 ? 5.338 3.376 4.777 1.00 97.62 87 VAL A CA 1
ATOM 689 C C . VAL A 1 87 ? 6.393 4.192 5.544 1.00 97.62 87 VAL A C 1
ATOM 691 O O . VAL A 1 87 ? 6.750 5.296 5.127 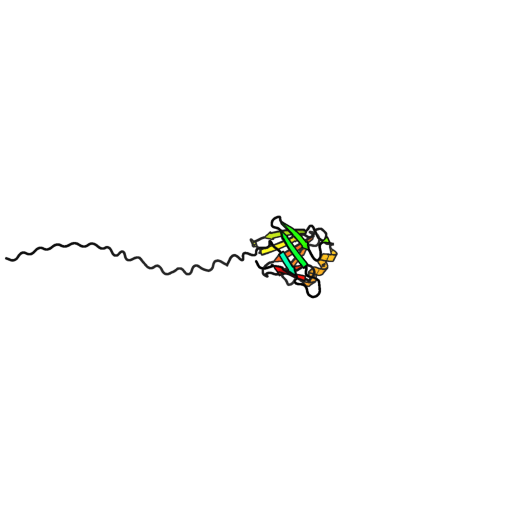1.00 97.62 87 VAL A O 1
ATOM 694 N N . PRO A 1 88 ? 6.917 3.686 6.679 1.00 97.12 88 PRO A N 1
ATOM 695 C CA . PRO A 1 88 ? 7.739 4.463 7.616 1.00 97.12 88 PRO A CA 1
ATOM 696 C C . PRO A 1 88 ? 8.985 5.099 6.992 1.00 97.12 88 PRO A C 1
ATOM 698 O O . PRO A 1 88 ? 9.356 6.219 7.336 1.00 97.12 88 PRO A O 1
ATOM 701 N N . LYS A 1 89 ? 9.619 4.399 6.044 1.00 97.00 89 LYS A N 1
ATOM 702 C CA . LYS A 1 89 ? 10.842 4.857 5.369 1.00 97.00 89 LYS A CA 1
ATOM 703 C C . LYS A 1 89 ? 10.588 5.908 4.278 1.00 97.00 89 LYS A C 1
ATOM 705 O O . LYS A 1 89 ? 11.540 6.449 3.717 1.00 97.00 89 LYS A O 1
ATOM 710 N N . MET A 1 90 ? 9.331 6.226 3.959 1.00 95.19 90 MET A N 1
ATOM 711 C CA . MET A 1 90 ? 9.013 7.235 2.951 1.00 95.19 90 MET A CA 1
ATOM 712 C C . MET A 1 90 ? 9.272 8.651 3.482 1.00 95.19 90 MET A C 1
ATOM 714 O O . MET A 1 90 ? 8.696 9.106 4.473 1.00 95.19 90 MET A O 1
ATOM 718 N N . LYS A 1 91 ? 10.139 9.404 2.801 1.00 93.56 91 LYS A N 1
ATOM 719 C CA . LYS A 1 91 ? 10.391 10.817 3.126 1.00 93.56 91 LYS A CA 1
ATOM 720 C C . LYS A 1 91 ? 9.143 11.656 2.840 1.00 93.56 91 LYS A C 1
ATOM 722 O O . LYS A 1 91 ? 8.380 11.330 1.939 1.00 93.56 91 LYS A O 1
ATOM 727 N N . GLN A 1 92 ? 8.938 12.751 3.579 1.00 90.06 92 GLN A N 1
ATOM 728 C CA . GLN A 1 92 ? 7.751 13.610 3.406 1.00 90.06 92 GLN A CA 1
ATOM 729 C C . GLN A 1 92 ? 7.587 14.097 1.960 1.00 90.06 92 GLN A C 1
ATOM 731 O O . GLN A 1 92 ? 6.491 14.029 1.421 1.00 90.06 92 GLN A O 1
ATOM 736 N N . ASN A 1 93 ? 8.680 14.494 1.302 1.00 88.38 93 ASN A N 1
ATOM 737 C CA . ASN A 1 93 ? 8.639 14.909 -0.102 1.00 88.38 93 ASN A CA 1
ATOM 738 C C . ASN A 1 93 ? 8.200 13.790 -1.061 1.00 88.38 93 ASN A C 1
ATOM 740 O O . ASN A 1 93 ? 7.633 14.098 -2.099 1.00 88.38 93 ASN A O 1
ATOM 744 N N . GLY A 1 94 ? 8.388 12.513 -0.707 1.00 87.06 94 GLY A N 1
ATOM 745 C CA . GLY A 1 94 ? 7.885 11.388 -1.503 1.00 87.06 94 GLY A CA 1
ATOM 746 C C . GLY A 1 94 ? 6.356 11.347 -1.570 1.00 87.06 94 GLY A C 1
ATOM 747 O O . GLY A 1 94 ? 5.804 10.943 -2.585 1.00 87.06 94 GLY A O 1
ATOM 748 N N . PHE A 1 95 ? 5.665 11.860 -0.545 1.00 90.50 95 PHE A N 1
ATOM 749 C CA . PHE A 1 95 ? 4.203 11.943 -0.549 1.00 90.50 95 PHE A CA 1
ATOM 750 C C . PHE A 1 95 ? 3.666 12.973 -1.548 1.00 90.50 95 PHE A C 1
ATOM 752 O O . PHE A 1 95 ? 2.530 12.843 -1.987 1.00 90.50 95 PHE A O 1
ATOM 759 N N . LYS A 1 96 ? 4.474 13.963 -1.961 1.00 88.00 96 LYS A N 1
ATOM 760 C CA . LYS A 1 96 ? 4.050 14.973 -2.946 1.00 88.00 96 LYS A CA 1
ATOM 761 C C . LYS A 1 96 ? 3.711 14.356 -4.302 1.00 88.00 96 LYS A C 1
ATOM 763 O O . LYS A 1 96 ? 2.868 14.902 -5.003 1.00 88.00 96 LYS A O 1
ATOM 768 N N . LEU A 1 97 ? 4.317 13.214 -4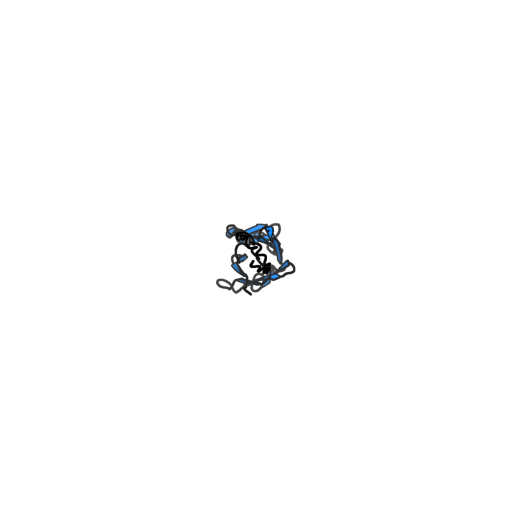.639 1.00 85.50 97 LEU A N 1
ATOM 769 C CA . LEU A 1 97 ? 3.994 12.466 -5.855 1.00 85.50 97 LEU A CA 1
ATOM 770 C C . LEU A 1 97 ? 2.513 12.062 -5.871 1.00 85.50 97 LEU A C 1
ATOM 772 O O . LEU A 1 97 ? 1.865 12.147 -6.904 1.00 85.50 97 LEU A O 1
ATOM 776 N N . PHE A 1 98 ? 1.941 11.745 -4.705 1.00 87.25 98 PHE A N 1
ATOM 777 C CA . PHE A 1 98 ? 0.556 11.294 -4.586 1.00 87.25 98 PHE A CA 1
ATOM 778 C C . PHE A 1 98 ? -0.495 12.381 -4.797 1.00 87.25 98 PHE A C 1
ATOM 780 O O . PHE A 1 98 ? -1.652 12.061 -5.071 1.00 87.25 98 PHE A O 1
ATOM 787 N N . ASN A 1 99 ? -0.104 13.657 -4.746 1.00 81.50 99 ASN A N 1
ATOM 788 C CA . ASN A 1 99 ? -1.016 14.771 -5.006 1.00 81.50 99 ASN A CA 1
ATOM 789 C C . ASN A 1 99 ? -1.588 14.734 -6.431 1.00 81.50 99 ASN A C 1
ATOM 791 O O . ASN A 1 99 ? -2.651 15.298 -6.673 1.00 81.50 99 ASN A O 1
ATOM 795 N N . GLN A 1 100 ? -0.910 14.048 -7.355 1.00 80.50 100 GLN A N 1
ATOM 796 C CA . GLN A 1 100 ? -1.356 13.867 -8.734 1.00 80.50 100 GLN A CA 1
ATOM 797 C C . GLN A 1 100 ? -2.513 12.860 -8.873 1.00 80.50 100 GLN A C 1
ATOM 799 O O . GLN A 1 100 ? -3.117 12.798 -9.938 1.00 80.50 100 GLN A O 1
ATOM 804 N N . TRP A 1 101 ? -2.847 12.092 -7.825 1.00 75.69 101 TRP A N 1
ATOM 805 C CA . TRP A 1 101 ? -3.847 11.008 -7.875 1.00 75.69 101 TRP A CA 1
ATOM 806 C C . TRP A 1 101 ? -4.967 11.156 -6.836 1.00 75.69 101 TRP A C 1
ATOM 808 O O . TRP A 1 101 ? -5.694 10.201 -6.558 1.00 75.69 101 TRP A O 1
ATOM 818 N N . THR A 1 102 ? -5.143 12.348 -6.265 1.00 66.69 102 THR A N 1
ATOM 819 C CA . THR A 1 102 ? -6.159 12.644 -5.234 1.00 66.69 102 THR A CA 1
ATOM 820 C C . THR A 1 102 ? -7.597 12.392 -5.698 1.00 6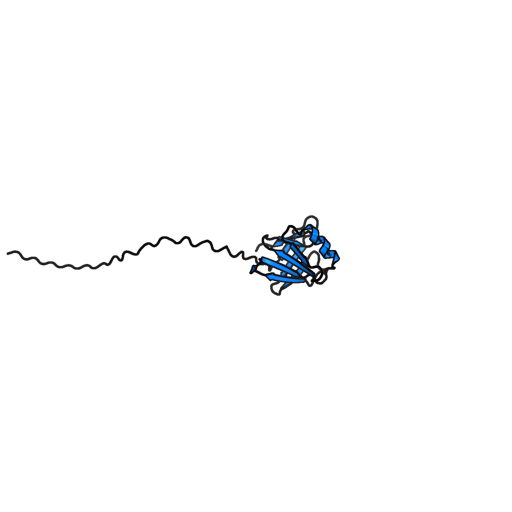6.69 102 THR A C 1
ATOM 822 O O . THR A 1 102 ? -8.456 12.085 -4.875 1.00 66.69 102 THR A O 1
ATOM 825 N N . TYR A 1 103 ? -7.863 12.424 -7.008 1.00 62.84 103 TYR A N 1
ATOM 826 C CA . TYR A 1 103 ? -9.177 12.117 -7.587 1.00 62.84 103 TYR A CA 1
ATOM 827 C C . TYR A 1 103 ? -9.572 10.627 -7.523 1.00 62.84 103 TYR A C 1
ATOM 829 O O . TYR A 1 103 ? -10.713 10.293 -7.821 1.00 62.84 103 TYR A O 1
ATOM 837 N N . THR A 1 104 ? -8.674 9.723 -7.109 1.00 68.19 104 THR A N 1
ATOM 838 C CA . THR A 1 104 ? -8.908 8.260 -7.111 1.00 68.19 104 THR A CA 1
ATOM 839 C C . THR A 1 104 ? -9.441 7.695 -5.783 1.00 68.19 104 THR A C 1
ATOM 841 O O . THR A 1 104 ? -9.368 6.494 -5.539 1.00 68.19 104 THR A O 1
ATOM 844 N N . GLY A 1 105 ? -9.941 8.543 -4.874 1.00 78.44 105 GLY A N 1
ATOM 845 C CA . GLY A 1 105 ? -10.275 8.106 -3.508 1.00 78.44 105 GLY A CA 1
ATOM 846 C C . GLY A 1 105 ? -9.032 7.798 -2.660 1.00 78.44 105 GLY A C 1
ATOM 847 O O . GLY A 1 105 ? -9.106 7.065 -1.673 1.00 78.44 105 GLY A O 1
ATOM 848 N N . LEU A 1 106 ? -7.885 8.361 -3.053 1.00 88.44 106 LEU A N 1
ATOM 849 C CA . LEU A 1 106 ? -6.605 8.262 -2.364 1.00 88.44 106 LEU A CA 1
ATOM 850 C C . LEU A 1 106 ? -6.415 9.464 -1.435 1.00 88.44 106 LEU A C 1
ATOM 852 O O . LEU A 1 106 ? -6.501 10.617 -1.859 1.00 88.44 106 LEU A O 1
ATOM 856 N N . LYS A 1 107 ? -6.100 9.199 -0.166 1.00 91.06 107 LYS A N 1
ATOM 857 C CA . LYS A 1 107 ? -5.736 10.217 0.831 1.00 91.06 107 LYS A CA 1
ATOM 858 C C . LYS A 1 107 ? -4.335 9.930 1.356 1.00 91.06 107 LYS A C 1
ATOM 860 O O . LYS A 1 107 ? -3.985 8.776 1.585 1.00 91.06 107 LYS A O 1
ATOM 865 N N . THR A 1 108 ? -3.537 10.960 1.617 1.00 93.06 108 THR A N 1
ATOM 866 C CA . THR A 1 108 ? -2.212 10.792 2.235 1.00 93.06 108 THR A CA 1
ATOM 867 C C . THR A 1 108 ? -2.048 11.641 3.479 1.00 93.06 108 THR A C 1
ATOM 869 O O . THR A 1 108 ? -2.506 12.779 3.515 1.00 93.06 108 THR A O 1
ATOM 872 N N . ASN A 1 109 ? -1.301 11.131 4.455 1.00 94.12 109 ASN A N 1
ATOM 873 C CA . ASN A 1 109 ? -0.823 11.901 5.596 1.00 94.12 109 ASN A CA 1
ATOM 874 C C . ASN A 1 109 ? 0.710 11.747 5.702 1.00 94.12 109 ASN A C 1
ATOM 876 O O . ASN A 1 109 ? 1.205 10.755 6.249 1.00 94.12 109 ASN A O 1
ATOM 880 N N . PRO A 1 110 ? 1.490 12.725 5.196 1.00 93.75 110 PRO A N 1
ATOM 881 C CA . PRO A 1 110 ? 2.956 12.670 5.199 1.00 93.75 110 PRO A CA 1
ATOM 882 C C . PRO A 1 110 ? 3.592 12.680 6.596 1.00 93.75 110 PRO A C 1
ATOM 884 O O . PRO A 1 110 ? 4.746 12.257 6.743 1.00 93.75 110 PRO A O 1
ATOM 887 N N . LYS A 1 111 ? 2.871 13.184 7.609 1.00 94.06 111 LYS A N 1
ATOM 888 C CA . LYS A 1 111 ? 3.307 13.198 9.013 1.00 94.06 111 LYS A CA 1
ATOM 889 C C . LYS A 1 111 ? 3.224 11.793 9.604 1.00 94.06 111 LYS A C 1
ATOM 891 O O . LYS A 1 111 ? 4.201 11.322 10.174 1.00 94.06 111 LYS A O 1
ATOM 896 N N . GLU A 1 112 ? 2.104 11.107 9.390 1.00 95.44 112 GLU A N 1
ATOM 897 C CA . GLU A 1 112 ? 1.899 9.719 9.833 1.00 95.44 112 GLU A CA 1
ATOM 898 C C . GLU A 1 112 ? 2.529 8.667 8.916 1.00 95.44 112 GLU A C 1
ATOM 900 O O . GLU A 1 112 ? 2.564 7.491 9.269 1.00 95.44 112 GLU A O 1
ATOM 905 N N . LYS A 1 113 ? 3.028 9.074 7.745 1.00 96.75 113 LYS A N 1
ATOM 906 C CA . LYS A 1 113 ? 3.569 8.179 6.713 1.00 96.75 113 LYS A CA 1
ATOM 907 C C . LYS A 1 113 ? 2.533 7.219 6.142 1.00 96.75 113 LYS A C 1
ATOM 909 O O . LYS A 1 113 ? 2.843 6.055 5.884 1.00 96.75 113 LYS A O 1
ATOM 914 N N . THR A 1 114 ? 1.306 7.694 5.958 1.00 96.56 114 THR A N 1
ATOM 915 C CA . THR A 1 114 ? 0.178 6.840 5.580 1.00 96.56 114 THR A CA 1
ATOM 916 C C . THR A 1 114 ? -0.430 7.247 4.248 1.00 96.56 114 THR A C 1
ATOM 918 O O . THR A 1 114 ? -0.494 8.427 3.899 1.00 96.56 114 THR A O 1
ATOM 921 N N . ILE A 1 115 ? -0.862 6.234 3.506 1.00 94.94 115 ILE A N 1
ATOM 922 C CA . ILE A 1 115 ? -1.627 6.333 2.267 1.00 94.94 115 ILE A CA 1
ATOM 923 C C . ILE A 1 115 ? -2.894 5.516 2.499 1.00 94.94 115 ILE A C 1
ATOM 925 O O . ILE A 1 115 ? -2.815 4.371 2.942 1.00 94.94 115 ILE A O 1
ATOM 929 N N . ILE A 1 116 ? -4.056 6.105 2.267 1.00 93.81 116 ILE A N 1
ATOM 930 C CA . ILE A 1 116 ? -5.358 5.479 2.471 1.00 93.81 116 ILE A CA 1
ATOM 931 C C . ILE A 1 116 ? -6.032 5.382 1.111 1.00 93.81 116 ILE A C 1
ATOM 933 O O . ILE A 1 116 ? -6.167 6.390 0.419 1.00 93.81 116 ILE A O 1
ATOM 937 N N . TYR A 1 117 ? -6.445 4.174 0.751 1.00 91.12 117 TYR A N 1
ATOM 938 C CA . TYR A 1 117 ? -7.173 3.873 -0.474 1.00 91.12 117 TYR A CA 1
ATOM 939 C C . TYR A 1 117 ? -8.590 3.460 -0.118 1.00 91.12 117 TYR A C 1
ATOM 941 O O . TYR A 1 117 ? -8.765 2.561 0.705 1.00 91.12 117 TYR A O 1
ATOM 949 N N . THR A 1 118 ? -9.592 4.029 -0.776 1.00 89.00 118 THR A N 1
ATOM 950 C CA . THR A 1 118 ? -10.932 3.443 -0.747 1.00 89.00 118 THR A CA 1
ATOM 951 C C . THR A 1 118 ? -11.019 2.356 -1.817 1.00 89.00 118 THR A C 1
ATOM 953 O O . THR A 1 118 ? -11.047 2.647 -3.012 1.00 89.00 118 THR A O 1
ATOM 956 N N . LEU A 1 119 ? -11.027 1.085 -1.406 1.00 81.75 119 LEU A N 1
ATOM 957 C CA . LEU A 1 119 ? -11.023 -0.070 -2.310 1.00 81.75 119 LEU A CA 1
ATOM 958 C C . LEU A 1 119 ? -12.422 -0.328 -2.892 1.00 81.75 119 LEU A C 1
ATOM 960 O O . LEU A 1 119 ? -13.067 -1.334 -2.596 1.00 81.75 119 LEU A O 1
ATOM 964 N N . HIS A 1 120 ? -12.893 0.592 -3.730 1.00 67.19 120 HIS A N 1
ATOM 965 C CA . HIS A 1 120 ? -14.024 0.350 -4.631 1.00 67.19 120 HIS A CA 1
ATOM 966 C C . HIS A 1 120 ? -13.572 -0.377 -5.905 1.00 67.19 120 HIS A C 1
ATOM 968 O O . HIS A 1 120 ? -14.305 -1.194 -6.459 1.00 67.19 120 HIS A O 1
ATOM 974 N N . GLU A 1 121 ? -12.330 -0.138 -6.322 1.00 60.78 121 GLU A N 1
ATOM 975 C CA . GLU A 1 121 ? -11.708 -0.716 -7.507 1.00 60.78 121 GLU A CA 1
ATOM 976 C C . GLU A 1 121 ? -10.696 -1.800 -7.105 1.00 60.78 121 GLU A C 1
ATOM 978 O O . GLU A 1 121 ? -10.030 -1.709 -6.074 1.00 60.78 121 GLU A O 1
ATOM 983 N N . ARG A 1 122 ? -10.531 -2.849 -7.924 1.00 74.44 122 ARG A N 1
ATOM 984 C CA . ARG A 1 122 ? -9.539 -3.928 -7.701 1.00 74.44 122 ARG A CA 1
ATOM 985 C C . ARG A 1 122 ? -8.096 -3.473 -7.997 1.00 74.44 122 ARG A C 1
ATOM 987 O O . ARG A 1 122 ? -7.278 -4.278 -8.449 1.00 74.44 122 ARG A O 1
ATOM 994 N N . ARG A 1 123 ? -7.798 -2.187 -7.778 1.00 86.75 123 ARG A N 1
ATOM 995 C CA . ARG A 1 123 ? -6.541 -1.518 -8.127 1.00 86.75 123 ARG A CA 1
ATOM 996 C C . ARG A 1 123 ? -6.018 -0.670 -6.971 1.00 86.75 123 ARG A C 1
ATOM 998 O O . ARG A 1 123 ? -6.792 -0.062 -6.242 1.00 86.75 123 ARG A O 1
ATOM 1005 N N . ILE A 1 124 ? -4.699 -0.619 -6.826 1.00 90.38 124 ILE A N 1
ATOM 1006 C CA . ILE A 1 124 ? -3.993 0.252 -5.878 1.00 90.38 124 ILE A CA 1
ATOM 1007 C C . ILE A 1 124 ? -2.980 1.072 -6.670 1.00 90.38 124 ILE A C 1
ATOM 1009 O O . ILE A 1 124 ? -2.149 0.495 -7.364 1.00 90.38 124 ILE A O 1
ATOM 1013 N N . CYS A 1 125 ? -3.024 2.400 -6.560 1.00 90.69 125 CYS A N 1
ATOM 1014 C CA . CYS A 1 125 ? -1.989 3.266 -7.121 1.00 90.69 125 CYS A CA 1
ATOM 1015 C C . CYS A 1 125 ? -0.870 3.468 -6.097 1.00 90.69 125 CYS A C 1
ATOM 1017 O O . CYS A 1 125 ? -1.104 4.022 -5.025 1.00 90.69 125 CYS A O 1
ATOM 1019 N N . PHE A 1 126 ? 0.352 3.056 -6.417 1.00 92.69 126 PHE A N 1
ATOM 1020 C CA . PHE A 1 126 ? 1.518 3.340 -5.587 1.00 92.69 126 PHE A CA 1
ATOM 1021 C C . PHE A 1 126 ? 2.635 3.926 -6.443 1.00 92.69 126 PHE A C 1
ATOM 1023 O O . PHE A 1 126 ? 3.098 3.283 -7.383 1.00 92.69 126 PHE A O 1
ATOM 1030 N N . MET A 1 127 ? 3.065 5.146 -6.104 1.00 91.12 127 MET A N 1
ATOM 1031 C CA . MET A 1 127 ? 4.104 5.887 -6.834 1.00 91.12 127 MET A CA 1
ATOM 1032 C C . MET A 1 127 ? 3.811 6.041 -8.336 1.00 91.12 127 MET A C 1
ATOM 1034 O O . MET A 1 127 ? 4.725 6.016 -9.147 1.00 91.12 127 MET A O 1
ATOM 1038 N N . GLY A 1 128 ? 2.534 6.186 -8.700 1.00 88.62 128 GLY A N 1
ATOM 1039 C CA . GLY A 1 128 ? 2.089 6.340 -10.089 1.00 88.62 128 GLY A CA 1
ATOM 1040 C C . GLY A 1 128 ? 1.827 5.034 -10.837 1.00 88.62 128 GLY A C 1
ATOM 1041 O O . GLY A 1 128 ? 1.274 5.072 -11.931 1.00 88.62 128 GLY A O 1
ATOM 1042 N N . TYR A 1 129 ? 2.137 3.880 -10.241 1.00 91.69 129 TYR A N 1
ATOM 1043 C CA . TYR A 1 129 ? 1.886 2.574 -10.850 1.00 91.69 129 TYR A CA 1
ATOM 1044 C C . TYR A 1 129 ? 0.625 1.937 -10.276 1.00 91.69 129 TYR A C 1
ATOM 1046 O O . TYR A 1 129 ? 0.438 1.883 -9.058 1.00 91.69 129 TYR A O 1
ATOM 1054 N N . PHE A 1 130 ? -0.233 1.421 -11.157 1.00 91.38 130 PHE A N 1
ATOM 1055 C CA . PHE A 1 130 ? -1.456 0.721 -10.774 1.00 91.38 130 PHE A CA 1
ATOM 1056 C C . PHE A 1 130 ? -1.192 -0.776 -10.613 1.00 91.38 130 PHE A C 1
ATOM 1058 O O . PHE A 1 130 ? -0.859 -1.483 -11.564 1.00 91.38 130 PHE A O 1
ATOM 1065 N N . TYR A 1 131 ? -1.369 -1.260 -9.391 1.00 93.06 131 TYR A N 1
ATOM 1066 C CA . TYR A 1 131 ? -1.245 -2.660 -9.023 1.00 93.06 131 TYR A CA 1
ATOM 1067 C C . TYR A 1 131 ? -2.626 -3.296 -9.024 1.00 93.06 131 TYR A C 1
ATOM 1069 O O . TYR A 1 131 ? -3.540 -2.795 -8.369 1.00 93.06 131 TYR A O 1
ATOM 1077 N N . GLU A 1 132 ? -2.772 -4.421 -9.713 1.00 92.56 132 GLU A N 1
ATOM 1078 C CA . GLU A 1 132 ? -4.007 -5.202 -9.720 1.00 92.56 132 GLU A CA 1
ATOM 1079 C C . GLU A 1 132 ? -3.847 -6.421 -8.821 1.00 92.56 132 GLU A C 1
ATOM 1081 O O . GLU A 1 132 ? -2.777 -7.041 -8.774 1.00 92.56 132 GLU A O 1
ATOM 1086 N N . LYS A 1 133 ? -4.911 -6.796 -8.109 1.00 91.19 133 LYS A N 1
ATOM 1087 C CA . LYS A 1 133 ? -4.875 -8.025 -7.319 1.00 91.19 133 LYS A CA 1
ATOM 1088 C C . LYS A 1 133 ? -4.729 -9.230 -8.249 1.00 91.19 133 LYS A C 1
ATOM 1090 O O . LYS A 1 133 ? -5.543 -9.413 -9.154 1.00 91.19 133 LYS A O 1
ATOM 1095 N N . GLN A 1 134 ? -3.728 -10.0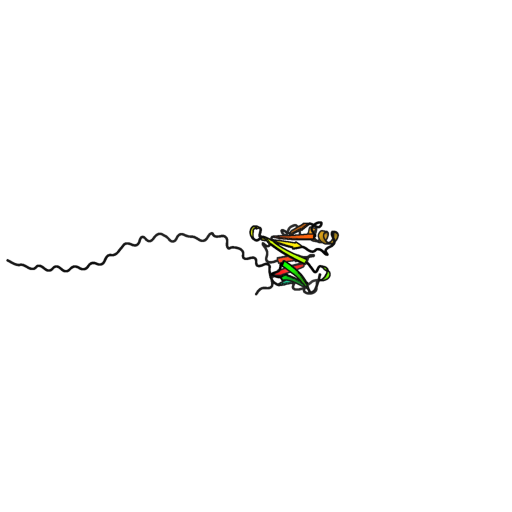74 -8.005 1.00 86.50 134 GLN A N 1
ATOM 1096 C CA . GLN A 1 134 ? -3.586 -11.327 -8.737 1.00 86.50 134 GLN A CA 1
ATOM 1097 C C . GLN A 1 134 ? -4.803 -12.219 -8.440 1.00 86.50 134 GLN A C 1
ATOM 1099 O O . GLN A 1 134 ? -5.117 -12.483 -7.274 1.00 86.50 134 GLN A O 1
ATOM 1104 N N . GLY A 1 135 ? -5.511 -12.630 -9.497 1.00 76.56 135 GLY A N 1
ATOM 1105 C CA . GLY A 1 135 ? -6.602 -13.598 -9.398 1.00 76.56 135 GLY A CA 1
ATOM 1106 C C . GLY A 1 135 ? -6.103 -14.916 -8.805 1.00 76.56 135 GLY A C 1
ATOM 1107 O O . GLY A 1 135 ? -4.937 -15.268 -8.987 1.00 76.56 135 GLY A O 1
ATOM 1108 N N . ARG A 1 136 ? -6.975 -15.595 -8.056 1.00 50.84 136 ARG A N 1
ATOM 1109 C CA . ARG A 1 136 ? -6.768 -17.004 -7.707 1.00 50.84 136 ARG A CA 1
ATOM 1110 C C . ARG A 1 136 ? -7.042 -17.873 -8.920 1.00 50.84 136 ARG A C 1
ATOM 1112 O O . ARG A 1 136 ? -7.971 -17.500 -9.671 1.00 50.84 136 ARG A O 1
#

Secondary structure (DSSP, 8-state):
---------------------------S---------EEEEE--SSS--EEEEE-TTSEEEEESS-GGG-SEEEEEETTTTEEEEE-TT--GGGGGGGGGGGGGTEEEETTTTEEEEETTSSEEEETTEEEEEPP-

Sequence (136 aa):
MKTVTVVLILFFGLVFSSKSAPGRDSNRPSKSSVSVPGIWRYKGGDEKPMEIRFLPDHKAVFKGGYEFYNPAKWYFTPATAELKLTVPKMKQNGFKLFNQWTYTGLKTNPKEKTIIYTLHERRICFMGYFYEKQGR